Protein AF-A0A371H4K7-F1 (afdb_monomer)

Sequence (103 aa):
MGPFLISNGYSYILLVVDYAIATKTNDDKVVIDFLKSNIFYWFGVPKALISDQVMSSLLSKYGVVYRVTTAYHPQTNDQAEVFNREIKISLQKMANPNGKDWS

Mean predicted aligned error: 9.86 Å

Radius of gyration: 14.41 Å; Cα contacts (8 Å, |Δi|>4): 115; chains: 1; bounding box: 40×30×30 Å

Foldseek 3Di:
DAQFDAAPQFGDWDDDPVDIDTDNDPDLVRVVVCCVVPPCVPPNQDQEDEECDPNPVPNVVRNYHYDHDPPPDCVVCVVVVVVVVVVVVVLVVPADPVSHHSD

Secondary structure (DSSP, 8-state):
--PPPPBTTB-EEEEETTEEEEES---HHHHHHHIIIIIIHHH---SEEEESS--HHHHGGGT-EEEEPPTT-HHHHHHHHHHHHHHHHHHHHHS-TTS----

Nearest PDB structures (foldseek):
  6rny-assembly1_O  TM=8.036E-01  e=4.237E-05  Human spumaretrovirus
  1dr0-assembly1_B  TM=3.074E-01  e=5.869E+00  Thermus thermophilus HB8
  1gc9-assembly1_A-2  TM=3.389E-01  e=8.828E+00  Thermus thermophilus HB8

pLDDT: mean 73.56, std 9.12, range [45.75, 86.12]

Organism: Mucuna pruriens (NCBI:txid157652)

Solvent-accessible surface area (backbone atoms only — not comparable to full-atom values): 6202 Å² total; per-residue (Å²): 91,72,84,50,63,65,11,98,70,25,27,29,36,50,76,48,102,91,48,77,48,73,28,65,62,89,46,68,68,56,55,49,53,46,43,42,70,64,38,34,68,75,74,41,77,58,68,60,48,79,40,73,60,95,53,57,86,73,41,49,82,71,67,25,48,67,42,71,44,65,82,93,52,57,94,86,43,50,70,58,52,53,50,53,51,52,49,53,53,50,46,63,69,68,18,52,100,83,50,41,65,70,105

Structure (mmCIF, N/CA/C/O backbone):
data_AF-A0A371H4K7-F1
#
_entry.id   AF-A0A371H4K7-F1
#
loop_
_atom_site.group_PDB
_atom_site.id
_atom_site.type_symbol
_atom_site.label_atom_id
_atom_site.label_alt_id
_atom_site.label_comp_id
_atom_site.label_asym_id
_atom_site.label_entity_id
_atom_site.label_seq_id
_atom_site.pdbx_PDB_ins_code
_atom_site.Cartn_x
_atom_site.Cartn_y
_atom_site.Cartn_z
_atom_site.occupancy
_atom_site.B_iso_or_equiv
_atom_site.auth_seq_id
_atom_site.auth_comp_id
_atom_site.auth_asym_id
_atom_site.auth_atom_id
_atom_site.pdbx_PDB_model_num
ATOM 1 N N . MET A 1 1 ? 2.842 4.774 -3.364 1.00 74.12 1 MET A N 1
ATOM 2 C CA . MET A 1 1 ? 4.115 5.418 -3.768 1.00 74.12 1 MET A CA 1
ATOM 3 C C . MET A 1 1 ? 4.272 5.409 -5.285 1.00 74.12 1 MET A C 1
ATOM 5 O O . MET A 1 1 ? 4.028 4.374 -5.891 1.00 74.12 1 MET A O 1
ATOM 9 N N . GLY A 1 2 ? 4.688 6.521 -5.900 1.00 75.88 2 GLY A N 1
ATOM 10 C CA . GLY A 1 2 ? 4.955 6.611 -7.346 1.00 75.88 2 GLY A CA 1
ATOM 11 C C . GLY A 1 2 ? 4.719 8.021 -7.916 1.00 75.88 2 GLY A C 1
ATOM 12 O O . GLY A 1 2 ? 4.419 8.926 -7.135 1.00 75.88 2 GLY A O 1
ATOM 13 N N . PRO A 1 3 ? 4.834 8.214 -9.247 1.00 72.69 3 PRO A N 1
ATOM 14 C CA . PRO A 1 3 ? 5.143 7.191 -10.253 1.00 72.69 3 PRO A CA 1
ATOM 15 C C . PRO A 1 3 ? 6.648 6.867 -10.350 1.00 72.69 3 PRO A C 1
ATOM 17 O O . PRO A 1 3 ? 7.497 7.756 -10.303 1.00 72.69 3 PRO A O 1
ATOM 20 N N . PHE A 1 4 ? 6.972 5.581 -10.492 1.00 80.75 4 PHE A N 1
ATOM 21 C CA . PHE A 1 4 ? 8.298 5.057 -10.841 1.00 80.75 4 PHE A CA 1
ATOM 22 C C . PHE A 1 4 ? 8.398 4.810 -12.358 1.00 80.75 4 PHE A C 1
ATOM 24 O O . PHE A 1 4 ? 7.389 4.819 -13.067 1.00 80.75 4 PHE A O 1
ATOM 31 N N . LEU A 1 5 ? 9.615 4.576 -12.869 1.00 82.69 5 LEU A N 1
ATOM 32 C CA . LEU A 1 5 ? 9.813 4.123 -14.253 1.00 82.69 5 LEU A CA 1
ATOM 33 C C . LEU A 1 5 ? 9.038 2.822 -14.489 1.00 82.69 5 LEU A C 1
ATOM 35 O O . LEU A 1 5 ? 9.085 1.935 -13.646 1.00 82.69 5 LEU A O 1
ATOM 39 N N . ILE A 1 6 ? 8.345 2.696 -15.623 1.00 80.81 6 ILE A N 1
ATOM 40 C CA . ILE A 1 6 ? 7.526 1.509 -15.900 1.00 80.81 6 ILE A CA 1
ATOM 41 C C . ILE A 1 6 ? 8.409 0.252 -15.944 1.00 80.81 6 ILE A C 1
ATOM 43 O O . ILE A 1 6 ? 9.339 0.173 -16.749 1.00 80.81 6 ILE A O 1
ATOM 47 N N . SER A 1 7 ? 8.064 -0.733 -15.114 1.00 81.62 7 SER A N 1
ATOM 48 C CA . SER A 1 7 ? 8.690 -2.056 -15.020 1.00 81.62 7 SER A CA 1
ATOM 49 C C . SER A 1 7 ? 7.598 -3.121 -15.150 1.00 81.62 7 SER A C 1
ATOM 51 O O . SER A 1 7 ? 6.620 -3.081 -14.412 1.00 81.62 7 SER A O 1
ATOM 53 N N . ASN A 1 8 ? 7.661 -3.980 -16.176 1.00 83.12 8 ASN A N 1
ATOM 54 C CA . ASN A 1 8 ? 6.611 -4.963 -16.525 1.00 83.12 8 ASN A CA 1
ATOM 55 C C . ASN A 1 8 ? 5.160 -4.419 -16.567 1.00 83.12 8 ASN A C 1
ATOM 57 O O . ASN A 1 8 ? 4.190 -5.141 -16.328 1.00 83.12 8 ASN A O 1
ATOM 61 N N . GLY A 1 9 ? 4.988 -3.133 -16.886 1.00 83.19 9 GLY A N 1
ATOM 62 C CA . GLY A 1 9 ? 3.681 -2.465 -16.902 1.00 83.19 9 GLY A CA 1
ATOM 63 C C . GLY A 1 9 ? 3.205 -1.935 -15.542 1.00 83.19 9 GLY A C 1
ATOM 64 O O . GLY A 1 9 ? 2.082 -1.443 -15.460 1.00 83.19 9 GLY A O 1
ATOM 65 N N . TYR A 1 10 ? 4.037 -2.011 -14.502 1.00 83.44 10 TYR A N 1
ATOM 66 C CA . TYR A 1 10 ? 3.815 -1.451 -13.170 1.00 83.44 10 TYR A CA 1
ATOM 67 C C . TYR A 1 10 ? 4.592 -0.142 -12.992 1.00 83.44 10 TYR A C 1
ATOM 69 O O . TYR A 1 10 ? 5.717 -0.005 -13.473 1.00 83.44 10 TYR A O 1
ATOM 77 N N . SER A 1 11 ? 3.992 0.831 -12.308 1.00 84.31 11 SER A N 1
ATOM 78 C CA . SER A 1 11 ? 4.595 2.154 -12.055 1.00 84.31 11 SER A CA 1
ATOM 79 C C . SER A 1 11 ? 4.330 2.684 -10.647 1.00 84.31 11 SER A C 1
ATOM 81 O O . SER A 1 11 ? 4.884 3.713 -10.256 1.00 84.31 11 SER A O 1
ATOM 83 N N . TYR A 1 12 ? 3.525 1.978 -9.856 1.00 82.19 12 TYR A N 1
ATOM 84 C CA . TYR A 1 12 ? 3.210 2.338 -8.484 1.00 82.19 12 TYR A CA 1
ATOM 85 C C . TYR A 1 12 ? 3.548 1.181 -7.554 1.00 82.19 12 TYR A C 1
ATOM 87 O O . TYR A 1 12 ? 3.498 0.019 -7.944 1.00 82.19 12 TYR A O 1
ATOM 95 N N . ILE A 1 13 ? 3.884 1.510 -6.313 1.00 77.44 13 ILE A N 1
ATOM 96 C CA . ILE A 1 13 ? 4.024 0.547 -5.221 1.00 77.44 13 ILE A CA 1
ATOM 97 C C . ILE A 1 13 ? 3.014 0.932 -4.158 1.00 77.44 13 ILE A C 1
ATOM 99 O O . ILE A 1 13 ? 3.019 2.067 -3.668 1.00 77.44 13 ILE A O 1
ATOM 103 N N . LEU A 1 14 ? 2.147 -0.004 -3.805 1.00 73.12 14 LEU A N 1
ATOM 104 C CA . LEU A 1 14 ? 1.275 0.114 -2.656 1.00 73.12 14 LEU A CA 1
ATOM 105 C C . LEU A 1 14 ? 1.999 -0.477 -1.450 1.00 73.12 14 LEU A C 1
ATOM 107 O O . LEU A 1 14 ? 2.456 -1.619 -1.489 1.00 73.12 14 LEU A O 1
ATOM 111 N N . LEU A 1 15 ? 2.119 0.326 -0.398 1.00 66.50 15 LEU A N 1
ATOM 112 C CA . LEU A 1 15 ? 2.736 -0.084 0.848 1.00 66.50 15 LEU A CA 1
ATOM 113 C C . LEU A 1 15 ? 1.656 -0.255 1.912 1.00 66.50 15 LEU A C 1
ATOM 115 O O . LEU A 1 15 ? 0.884 0.664 2.173 1.00 66.50 15 LEU A O 1
ATOM 119 N N . VAL A 1 16 ? 1.651 -1.418 2.544 1.00 65.88 16 VAL A N 1
ATOM 120 C CA . VAL A 1 16 ? 0.969 -1.687 3.808 1.00 65.88 16 VAL A CA 1
ATOM 121 C C . VAL A 1 16 ? 2.050 -2.081 4.813 1.00 65.88 16 VAL A C 1
ATOM 123 O O . VAL A 1 16 ? 3.084 -2.584 4.401 1.00 65.88 16 VAL A O 1
ATOM 126 N N . VAL A 1 17 ? 1.859 -1.790 6.101 1.00 58.84 17 VAL A N 1
ATOM 127 C CA . VAL A 1 17 ? 2.917 -1.731 7.138 1.00 58.84 17 VAL A CA 1
ATOM 128 C C . VAL A 1 17 ? 3.854 -2.960 7.213 1.00 58.84 17 VAL A C 1
ATOM 13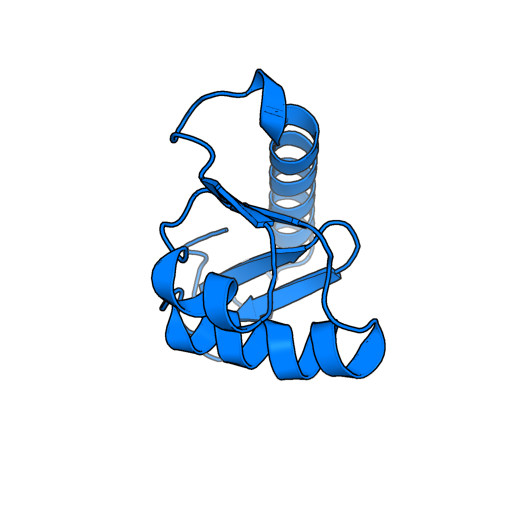0 O O . VAL A 1 17 ? 4.975 -2.796 7.671 1.00 58.84 17 VAL A O 1
ATOM 133 N N . ASP A 1 18 ? 3.489 -4.118 6.645 1.00 53.88 18 ASP A N 1
ATOM 134 C CA . ASP A 1 18 ? 4.364 -5.300 6.511 1.00 53.88 18 ASP A CA 1
ATOM 135 C C . ASP A 1 18 ? 4.474 -5.880 5.077 1.00 53.88 18 ASP A C 1
ATOM 137 O O . ASP A 1 18 ? 5.090 -6.924 4.869 1.00 53.88 18 ASP A O 1
ATOM 141 N N . TYR A 1 19 ? 3.883 -5.234 4.065 1.00 56.34 19 TYR A N 1
ATOM 142 C CA . TYR A 1 19 ? 3.811 -5.740 2.688 1.00 56.34 19 TYR A CA 1
ATOM 143 C C . TYR A 1 19 ? 3.902 -4.610 1.655 1.00 56.34 19 TYR A C 1
ATOM 145 O O . TYR A 1 19 ? 3.119 -3.661 1.678 1.00 56.34 19 TYR A O 1
ATOM 153 N N . ALA A 1 20 ? 4.816 -4.738 0.692 1.00 57.78 20 ALA A N 1
ATOM 154 C CA . ALA A 1 20 ? 4.919 -3.848 -0.464 1.00 57.78 20 ALA A CA 1
ATOM 155 C C . ALA A 1 20 ? 4.593 -4.626 -1.744 1.00 57.78 20 ALA A C 1
ATOM 157 O O . ALA A 1 20 ? 5.193 -5.669 -1.992 1.00 57.78 20 ALA A O 1
ATOM 158 N N . ILE A 1 21 ? 3.649 -4.135 -2.555 1.00 68.38 21 ILE A N 1
ATOM 159 C CA . ILE A 1 21 ? 3.278 -4.768 -3.832 1.00 68.38 21 ILE A CA 1
ATOM 160 C C . ILE A 1 21 ? 3.173 -3.717 -4.943 1.00 68.38 21 ILE A C 1
ATOM 162 O O . ILE A 1 21 ? 2.650 -2.621 -4.737 1.00 68.38 21 ILE A O 1
ATOM 166 N N . ALA A 1 22 ? 3.677 -4.052 -6.133 1.00 67.94 22 ALA A N 1
ATOM 167 C CA . ALA A 1 22 ? 3.610 -3.199 -7.314 1.00 67.94 22 ALA A CA 1
ATOM 168 C C . ALA A 1 22 ? 2.212 -3.227 -7.967 1.00 67.94 22 ALA A C 1
ATOM 170 O O . ALA A 1 22 ? 1.619 -4.289 -8.159 1.00 67.94 22 ALA A O 1
ATOM 171 N N . THR A 1 23 ? 1.682 -2.062 -8.351 1.00 72.81 23 THR A N 1
ATOM 172 C CA . THR A 1 23 ? 0.395 -1.914 -9.052 1.00 72.81 23 THR A CA 1
ATOM 173 C C . THR A 1 23 ? 0.548 -1.115 -10.350 1.00 72.81 23 THR A C 1
ATOM 175 O O . THR A 1 23 ? 1.441 -0.276 -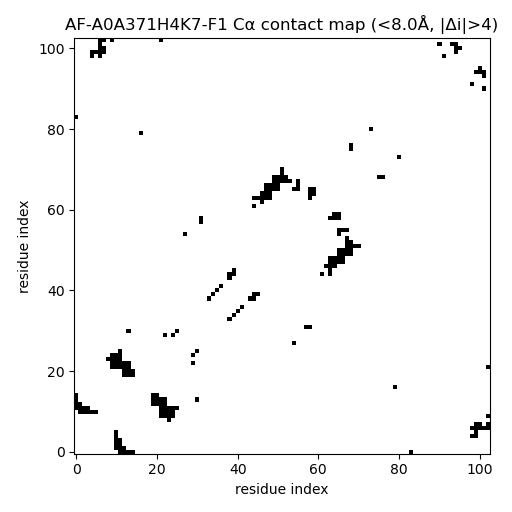10.510 1.00 72.81 23 THR A O 1
ATOM 178 N N . LYS A 1 24 ? -0.299 -1.438 -11.337 1.00 73.44 24 LYS A N 1
ATOM 179 C CA . LYS A 1 24 ? -0.281 -0.789 -12.660 1.00 73.44 24 LYS A CA 1
ATOM 180 C C . LYS A 1 24 ? -0.877 0.614 -12.616 1.00 73.44 24 LYS A C 1
ATOM 182 O O . LYS A 1 24 ? -0.409 1.502 -13.318 1.00 73.44 24 LYS A O 1
ATOM 187 N N . THR A 1 25 ? -1.894 0.807 -11.779 1.00 74.69 25 THR A N 1
ATOM 188 C CA . THR A 1 25 ? -2.550 2.098 -11.551 1.00 74.69 25 THR A CA 1
ATOM 189 C C . THR A 1 25 ? -2.757 2.332 -10.054 1.00 74.69 25 THR A C 1
ATOM 191 O O . THR A 1 25 ? -2.627 1.406 -9.243 1.00 74.69 25 THR A O 1
ATOM 194 N N . ASN A 1 26 ? -3.044 3.581 -9.687 1.00 74.50 26 ASN A N 1
ATOM 195 C CA . ASN A 1 26 ? -3.368 4.003 -8.323 1.00 74.50 26 ASN A CA 1
ATOM 196 C C . ASN A 1 26 ? -4.871 4.299 -8.145 1.00 74.50 26 ASN A C 1
ATOM 198 O O . ASN A 1 26 ? -5.234 5.071 -7.262 1.00 74.50 26 ASN A O 1
ATOM 202 N N . ASP A 1 27 ? -5.727 3.716 -8.990 1.00 80.81 27 ASP A N 1
ATOM 203 C CA . ASP A 1 27 ? -7.176 3.915 -8.924 1.00 80.81 27 ASP A CA 1
ATOM 204 C C . ASP A 1 27 ? -7.771 3.231 -7.685 1.00 80.81 27 ASP A C 1
ATOM 206 O O . ASP A 1 27 ? -7.446 2.075 -7.396 1.00 80.81 27 ASP A O 1
ATOM 210 N N . ASP A 1 28 ? -8.738 3.876 -7.024 1.00 78.00 28 ASP A N 1
ATOM 211 C CA . ASP A 1 28 ? -9.393 3.357 -5.809 1.00 78.00 28 ASP A CA 1
ATOM 212 C C . ASP A 1 28 ? -9.904 1.915 -5.968 1.00 78.00 28 ASP A C 1
ATOM 214 O O . ASP A 1 28 ? -9.815 1.095 -5.054 1.00 78.00 28 ASP A O 1
ATOM 218 N N . LYS A 1 29 ? -10.431 1.568 -7.150 1.00 82.06 29 LYS A N 1
ATOM 219 C CA . LYS A 1 29 ? -10.920 0.209 -7.437 1.00 82.06 29 LYS A CA 1
ATOM 220 C C . LYS A 1 29 ? -9.797 -0.825 -7.392 1.00 82.06 29 LYS A C 1
ATOM 222 O O . LYS A 1 29 ? -10.000 -1.896 -6.826 1.00 82.06 29 LYS A O 1
ATOM 227 N N . VAL A 1 30 ? -8.641 -0.504 -7.973 1.00 81.94 30 VAL A N 1
ATOM 228 C CA . VAL A 1 30 ? -7.474 -1.395 -8.021 1.00 81.94 30 VAL A CA 1
ATOM 229 C C . VAL A 1 30 ? -6.890 -1.564 -6.625 1.00 81.94 30 VAL A C 1
ATOM 231 O O . VAL A 1 30 ? -6.607 -2.688 -6.217 1.00 81.94 30 VAL A O 1
ATOM 234 N N . VAL A 1 31 ? -6.796 -0.476 -5.855 1.00 79.62 31 VAL A N 1
ATOM 235 C CA . VAL A 1 31 ? -6.323 -0.526 -4.465 1.00 79.62 31 VAL A CA 1
ATOM 236 C C . VAL A 1 31 ? -7.245 -1.388 -3.597 1.00 79.62 31 VAL A C 1
ATOM 238 O O . VAL A 1 31 ? -6.772 -2.194 -2.800 1.00 79.62 31 VAL A O 1
ATOM 241 N N . ILE A 1 32 ? -8.563 -1.301 -3.774 1.00 81.31 32 ILE A N 1
ATOM 242 C CA . ILE A 1 32 ? -9.508 -2.099 -2.981 1.00 81.31 32 ILE A CA 1
ATOM 243 C C . ILE A 1 32 ? -9.516 -3.569 -3.376 1.00 81.31 32 ILE A C 1
ATOM 245 O O . ILE A 1 32 ? -9.600 -4.429 -2.499 1.00 81.31 32 ILE A O 1
ATOM 249 N N . ASP A 1 33 ? -9.453 -3.875 -4.669 1.00 85.25 33 ASP A N 1
ATOM 250 C CA . ASP A 1 33 ? -9.392 -5.264 -5.124 1.00 85.25 33 ASP A CA 1
ATOM 251 C C . ASP A 1 33 ? -8.104 -5.948 -4.648 1.00 85.25 33 ASP A C 1
ATOM 253 O O . ASP A 1 33 ? -8.116 -7.092 -4.185 1.00 85.25 33 ASP A O 1
ATOM 257 N N . PHE A 1 34 ? -7.011 -5.183 -4.627 1.00 82.69 34 PHE A N 1
ATOM 258 C CA . PHE A 1 34 ? -5.766 -5.588 -4.000 1.00 82.69 34 PHE A CA 1
ATOM 259 C C . PHE A 1 34 ? -5.934 -5.865 -2.501 1.00 82.69 34 PHE A C 1
ATOM 261 O O . PHE A 1 34 ? -5.562 -6.949 -2.044 1.00 82.69 34 PHE A O 1
ATOM 268 N N . LEU A 1 35 ? -6.500 -4.916 -1.742 1.00 82.62 35 LEU A N 1
ATOM 269 C CA . LEU A 1 35 ? -6.694 -5.060 -0.296 1.00 82.62 35 LEU A CA 1
ATOM 270 C C . LEU A 1 35 ? -7.530 -6.299 0.018 1.00 82.62 35 LEU A C 1
ATOM 272 O O . LEU A 1 35 ? -7.205 -7.032 0.944 1.00 82.62 35 LEU A O 1
ATOM 276 N N . LYS A 1 36 ? -8.557 -6.591 -0.781 1.00 84.88 36 LYS A N 1
ATOM 277 C CA . LYS A 1 36 ? -9.344 -7.816 -0.628 1.00 84.88 36 LYS A CA 1
ATOM 278 C C . LYS A 1 36 ? -8.525 -9.079 -0.848 1.00 84.88 36 LYS A C 1
ATOM 280 O O . LYS A 1 36 ? -8.528 -9.955 0.010 1.00 84.88 36 LYS A O 1
ATOM 285 N N . SER A 1 37 ? -7.867 -9.169 -2.000 1.00 85.25 37 SER A N 1
ATOM 286 C CA . SER A 1 37 ? -7.243 -10.408 -2.472 1.00 85.25 37 SER A CA 1
ATOM 287 C C . SER A 1 37 ? -5.971 -10.752 -1.703 1.00 85.25 37 SER A C 1
ATOM 289 O O . SER A 1 37 ? -5.648 -11.924 -1.536 1.00 85.25 37 SER A O 1
ATOM 291 N N . ASN A 1 38 ? -5.263 -9.735 -1.210 1.00 80.38 38 ASN A N 1
ATOM 292 C CA . ASN A 1 38 ? -3.958 -9.912 -0.577 1.00 80.38 38 ASN A CA 1
ATOM 293 C C . ASN A 1 38 ? -4.003 -9.698 0.934 1.00 80.38 38 ASN A C 1
ATOM 295 O O . ASN A 1 38 ? -3.256 -10.354 1.649 1.00 80.38 38 ASN A O 1
ATOM 299 N N . ILE A 1 39 ? -4.878 -8.816 1.433 1.00 82.62 39 ILE A N 1
ATOM 300 C CA . ILE A 1 39 ? -4.915 -8.48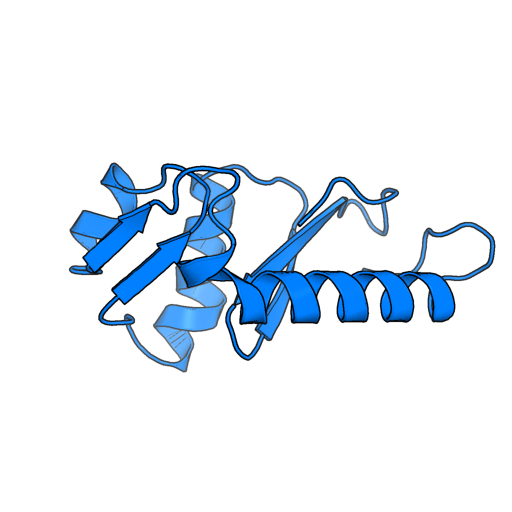4 2.862 1.00 82.62 39 ILE A CA 1
ATOM 301 C C . ILE A 1 39 ? -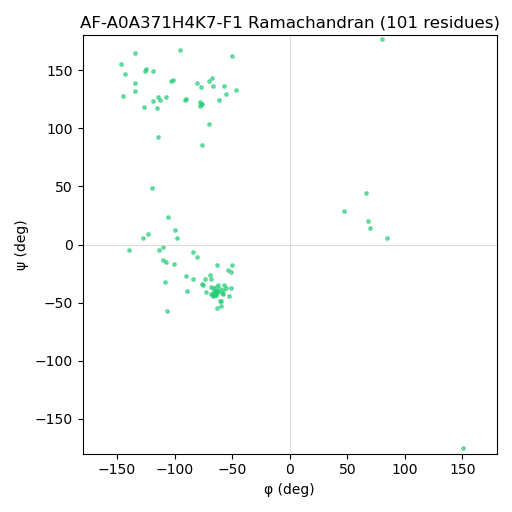6.124 -9.104 3.544 1.00 82.62 39 ILE A C 1
ATOM 303 O O . ILE A 1 39 ? -5.956 -9.895 4.464 1.00 82.62 39 ILE A O 1
ATOM 307 N N . PHE A 1 40 ? -7.340 -8.809 3.084 1.00 86.12 40 PHE A N 1
ATOM 308 C CA . PHE A 1 40 ? -8.551 -9.267 3.768 1.00 86.12 40 PHE A CA 1
ATOM 309 C C . P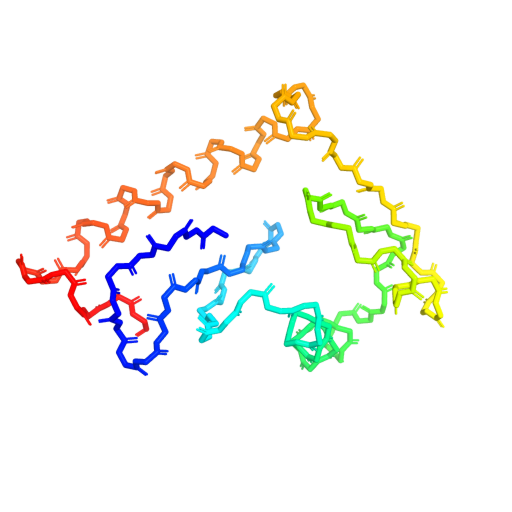HE A 1 40 ? -8.699 -10.782 3.698 1.00 86.12 40 PHE A C 1
ATOM 311 O O . PHE A 1 40 ? -9.135 -11.394 4.666 1.00 86.12 40 PHE A O 1
ATOM 318 N N . TYR A 1 41 ? -8.320 -11.383 2.569 1.00 83.69 41 TYR A N 1
ATOM 319 C CA . TYR A 1 41 ? -8.346 -12.830 2.394 1.00 83.69 41 TYR A CA 1
ATOM 320 C C . TYR A 1 41 ? -7.379 -13.556 3.344 1.00 83.69 41 TYR A C 1
ATOM 322 O O . TYR A 1 41 ? -7.749 -14.573 3.920 1.00 83.69 41 TYR A O 1
ATOM 330 N N . TRP A 1 42 ? -6.167 -13.028 3.538 1.00 81.25 42 TRP A N 1
ATOM 331 C CA . TRP A 1 42 ? -5.120 -13.692 4.325 1.00 81.25 42 TRP A CA 1
ATOM 332 C C . TRP A 1 42 ? -5.149 -13.341 5.816 1.00 81.25 42 TRP A C 1
ATOM 334 O O . TRP A 1 42 ? -4.946 -14.214 6.655 1.00 81.25 42 TRP A O 1
ATOM 344 N N . PHE A 1 43 ? -5.410 -12.077 6.153 1.00 80.19 43 PHE A N 1
ATOM 345 C CA . PHE A 1 43 ? -5.307 -11.541 7.517 1.00 80.19 43 PHE A CA 1
ATOM 346 C C . PHE A 1 43 ? -6.659 -11.132 8.113 1.00 80.19 43 PHE A C 1
ATOM 348 O O . PHE A 1 43 ? -6.730 -10.745 9.280 1.00 80.19 43 PHE A O 1
ATOM 355 N N . GLY A 1 44 ? -7.737 -11.211 7.331 1.00 84.38 44 GLY A N 1
ATOM 356 C CA . GLY A 1 44 ? -9.037 -10.673 7.711 1.00 84.38 44 GLY A CA 1
ATOM 357 C C . GLY A 1 44 ? -9.142 -9.161 7.497 1.00 84.38 44 GLY A C 1
ATOM 358 O O . GLY A 1 44 ? -8.207 -8.482 7.067 1.00 84.38 44 GLY A O 1
ATOM 359 N N . VAL A 1 45 ? -10.328 -8.615 7.764 1.00 82.75 45 VAL A N 1
ATOM 360 C CA . VAL A 1 45 ? -10.601 -7.190 7.549 1.00 82.75 45 VAL A CA 1
ATOM 361 C C . VAL A 1 45 ? -9.969 -6.364 8.681 1.00 82.75 45 VAL A C 1
ATOM 363 O O . VAL A 1 45 ? -10.320 -6.565 9.846 1.00 82.75 45 VAL A O 1
ATOM 366 N N . PRO A 1 46 ? -9.059 -5.420 8.378 1.00 79.00 46 PRO A N 1
ATOM 367 C CA . PRO A 1 46 ? -8.422 -4.591 9.387 1.00 79.00 46 PRO A CA 1
ATOM 368 C C . PRO A 1 46 ? -9.434 -3.637 10.027 1.00 79.00 46 PRO A C 1
ATOM 370 O O . PRO A 1 46 ? -10.302 -3.073 9.365 1.00 79.00 46 PRO A O 1
ATOM 373 N N . LYS A 1 47 ? -9.292 -3.396 11.332 1.00 76.81 47 LYS A N 1
ATOM 374 C CA . LYS A 1 47 ? -10.196 -2.507 12.083 1.00 76.81 47 LYS A CA 1
ATOM 375 C C . LYS A 1 47 ? -10.054 -1.034 11.682 1.00 76.81 47 LYS A C 1
ATOM 377 O O . LYS A 1 47 ? -11.017 -0.274 11.771 1.00 76.81 47 LYS A O 1
ATOM 382 N N . ALA A 1 48 ? -8.863 -0.628 11.254 1.00 73.75 48 ALA A N 1
ATOM 383 C CA . ALA A 1 48 ? -8.583 0.723 10.797 1.00 73.75 48 ALA A CA 1
ATOM 384 C C . ALA A 1 48 ? -7.594 0.706 9.631 1.00 73.75 48 ALA A C 1
ATOM 386 O O . ALA A 1 48 ? -6.701 -0.138 9.584 1.00 73.75 48 ALA A O 1
ATOM 387 N N . LEU A 1 49 ? -7.755 1.656 8.713 1.00 75.56 49 LEU A N 1
ATOM 388 C CA . LEU A 1 49 ? -6.836 1.883 7.605 1.00 75.56 49 LEU A CA 1
ATOM 389 C C . LEU A 1 49 ? -6.565 3.381 7.499 1.00 75.56 49 LEU A C 1
ATOM 391 O O . LEU A 1 49 ? -7.489 4.195 7.546 1.00 75.56 49 LEU A O 1
ATOM 395 N N . ILE A 1 50 ? -5.288 3.727 7.391 1.00 71.56 50 ILE A N 1
ATOM 396 C CA . ILE A 1 50 ? -4.817 5.101 7.257 1.00 71.56 50 ILE A CA 1
ATOM 397 C C . ILE A 1 50 ? -4.221 5.230 5.859 1.00 71.56 50 ILE A C 1
ATOM 399 O O . ILE A 1 50 ? -3.363 4.432 5.488 1.00 71.56 50 ILE A O 1
ATOM 403 N N . SER A 1 51 ? -4.702 6.183 5.065 1.00 72.31 51 SER A N 1
ATOM 404 C CA . SER A 1 51 ? -4.124 6.487 3.754 1.00 72.31 51 SER A CA 1
ATOM 405 C C . SER A 1 51 ? -4.251 7.978 3.445 1.00 72.31 51 SER A C 1
ATOM 407 O O . SER A 1 51 ? -5.086 8.694 3.993 1.00 72.31 51 SER A O 1
ATOM 409 N N . ASP A 1 52 ? -3.366 8.451 2.582 1.00 67.75 52 ASP A N 1
ATOM 410 C CA . ASP A 1 52 ? -3.307 9.797 2.026 1.00 67.75 52 ASP A CA 1
ATOM 411 C C . ASP A 1 52 ? -4.280 10.021 0.852 1.00 67.75 52 ASP A C 1
ATOM 413 O O . ASP A 1 52 ? -4.499 11.162 0.447 1.00 67.75 52 ASP A O 1
ATOM 417 N N . GLN A 1 53 ? -4.906 8.963 0.324 1.00 67.44 53 GLN A N 1
ATOM 418 C CA . GLN A 1 53 ? -5.874 9.030 -0.778 1.00 67.44 53 GLN A CA 1
ATOM 419 C C . GLN A 1 53 ? -7.316 8.890 -0.292 1.00 67.44 53 GLN A C 1
ATOM 421 O O . GLN A 1 53 ? -7.622 8.083 0.570 1.00 67.44 53 GLN A O 1
ATOM 426 N N . VAL A 1 54 ? -8.273 9.627 -0.848 1.00 66.38 54 VAL A N 1
ATOM 427 C CA . VAL A 1 54 ? -9.667 9.580 -0.371 1.00 66.38 54 VAL A CA 1
ATOM 428 C C . VAL A 1 54 ? -10.389 8.307 -0.856 1.00 66.38 54 VAL A C 1
ATOM 430 O O . VAL A 1 54 ? -11.117 8.341 -1.834 1.00 66.38 54 VAL A O 1
ATOM 433 N N . MET A 1 55 ? -10.255 7.191 -0.128 1.00 70.38 55 MET A N 1
ATOM 434 C CA . MET A 1 55 ? -10.951 5.912 -0.401 1.00 70.38 55 MET A CA 1
ATOM 435 C C . MET A 1 55 ? -12.192 5.674 0.490 1.00 70.38 55 MET A C 1
ATOM 437 O O . MET A 1 55 ? -12.719 4.559 0.581 1.00 70.38 55 MET A O 1
ATOM 441 N N . SER A 1 56 ? -12.657 6.711 1.198 1.00 63.69 56 SER A N 1
ATOM 442 C CA . SER A 1 56 ? -13.540 6.578 2.372 1.00 63.69 56 SER A CA 1
ATOM 443 C C . SER A 1 56 ? -14.888 5.908 2.091 1.00 63.69 56 SER A C 1
ATOM 445 O O . SER A 1 56 ? -15.357 5.105 2.901 1.00 63.69 56 SER A O 1
ATOM 447 N N . SER A 1 57 ? -15.498 6.185 0.937 1.00 65.88 57 SER A N 1
ATOM 448 C CA . SER A 1 57 ? -16.832 5.682 0.586 1.00 65.88 57 SER A CA 1
ATOM 449 C C . SER A 1 57 ? -16.858 4.173 0.339 1.00 65.88 57 SER A C 1
ATOM 451 O O . SER A 1 57 ? -17.887 3.530 0.534 1.00 65.88 57 SER A O 1
ATOM 453 N N . LEU A 1 58 ? -15.731 3.591 -0.070 1.00 69.00 58 LEU A N 1
ATOM 454 C CA . LEU A 1 58 ? -15.646 2.189 -0.464 1.00 69.00 58 LEU A CA 1
ATOM 455 C C . LEU A 1 58 ? -15.065 1.279 0.627 1.00 69.00 58 LEU A C 1
ATOM 457 O O . LEU A 1 58 ? -15.234 0.063 0.531 1.00 69.00 58 LEU A O 1
ATOM 461 N N . LEU A 1 59 ? -14.400 1.829 1.648 1.00 74.88 59 LEU A N 1
ATOM 462 C CA . LEU A 1 59 ? -13.895 1.068 2.800 1.00 74.88 59 LEU A CA 1
ATOM 463 C C . LEU A 1 59 ? -14.915 0.976 3.943 1.00 74.88 59 LEU A C 1
ATOM 465 O O . LEU A 1 59 ? -14.937 -0.023 4.663 1.00 74.88 59 LEU A O 1
ATOM 469 N N . SER A 1 60 ? -15.819 1.955 4.052 1.00 73.50 60 SER A N 1
ATOM 470 C CA . SER A 1 60 ? -16.890 1.969 5.058 1.00 73.50 60 SER A CA 1
ATOM 471 C C . SER A 1 60 ? -17.794 0.729 4.993 1.00 73.50 60 SER A C 1
ATOM 473 O O . SER A 1 60 ? -18.179 0.199 6.033 1.00 73.50 60 SER A O 1
ATOM 475 N N . LYS A 1 61 ? -18.058 0.188 3.792 1.00 82.06 61 LYS A N 1
ATOM 476 C CA . LYS A 1 61 ? -18.840 -1.054 3.605 1.00 82.06 61 LYS A CA 1
ATOM 477 C C . LYS A 1 61 ? -18.207 -2.306 4.215 1.00 82.06 61 LYS A C 1
ATOM 479 O O . LYS A 1 61 ? -18.902 -3.300 4.382 1.00 82.06 61 LYS A O 1
ATOM 484 N N . TYR A 1 62 ? -16.911 -2.278 4.523 1.00 78.50 62 TYR A N 1
ATOM 485 C CA . TYR A 1 62 ? -16.224 -3.385 5.191 1.00 78.50 62 TYR A CA 1
ATOM 486 C C . TYR A 1 62 ? -16.091 -3.156 6.702 1.00 78.50 62 TYR A C 1
ATOM 488 O O . TYR A 1 62 ? -15.435 -3.939 7.375 1.00 78.50 62 TYR A O 1
ATOM 496 N N . GLY A 1 63 ? -16.679 -2.087 7.254 1.00 80.25 63 GLY A N 1
ATOM 497 C CA . GLY A 1 63 ? -16.532 -1.744 8.672 1.00 80.25 63 GLY A CA 1
ATOM 498 C C . GLY A 1 63 ? -15.127 -1.258 9.048 1.00 80.25 63 GLY A C 1
ATOM 499 O O . GLY A 1 63 ? -14.797 -1.194 10.231 1.00 80.25 63 GLY A O 1
ATOM 500 N N . VAL A 1 64 ? -14.300 -0.912 8.057 1.00 80.25 64 VAL A N 1
ATOM 501 C CA . VAL A 1 64 ? -12.948 -0.386 8.271 1.00 80.25 64 VAL A CA 1
ATOM 502 C C . VAL A 1 64 ? -13.058 1.081 8.671 1.00 80.25 64 VAL A C 1
ATOM 504 O O . VAL A 1 64 ? -13.590 1.899 7.916 1.00 80.25 64 VAL A O 1
ATOM 507 N N . VAL A 1 65 ? -12.520 1.440 9.839 1.00 78.31 65 VAL A N 1
ATOM 508 C CA . VAL A 1 65 ? -12.390 2.846 10.236 1.00 78.31 65 VAL A CA 1
ATOM 509 C C . VAL A 1 65 ? -11.322 3.488 9.361 1.00 78.31 65 VAL A C 1
ATOM 511 O O . VAL A 1 65 ? -10.125 3.271 9.551 1.00 78.31 65 VAL A O 1
ATOM 514 N N . TYR A 1 66 ? -11.763 4.268 8.381 1.00 75.19 66 TYR A N 1
ATOM 515 C CA . TYR A 1 66 ? -10.870 4.925 7.444 1.00 75.19 66 TYR A CA 1
ATOM 516 C C . TYR A 1 66 ? -10.477 6.319 7.935 1.00 75.19 66 TYR A C 1
ATOM 518 O O . TYR A 1 66 ? -11.342 7.155 8.202 1.00 75.19 66 TYR A O 1
ATOM 526 N N . ARG A 1 67 ? -9.172 6.577 8.045 1.00 72.38 67 ARG A N 1
ATOM 527 C CA . ARG A 1 67 ? -8.632 7.901 8.369 1.00 72.38 67 ARG A CA 1
ATOM 528 C C . ARG A 1 67 ? -7.830 8.414 7.184 1.00 72.38 67 ARG A C 1
ATOM 530 O O . ARG A 1 67 ? -6.816 7.824 6.823 1.00 72.38 67 ARG A O 1
ATOM 537 N N . VAL A 1 68 ? -8.286 9.525 6.611 1.00 68.69 68 VAL A N 1
ATOM 538 C CA . VAL A 1 68 ? -7.503 10.260 5.617 1.00 68.69 68 VAL A CA 1
ATOM 539 C C . VAL A 1 68 ? -6.418 11.027 6.356 1.00 68.69 68 VAL A C 1
ATOM 541 O O . VAL A 1 68 ? -6.730 11.871 7.197 1.00 68.69 68 VAL A O 1
ATOM 544 N N . THR A 1 69 ? -5.155 10.767 6.043 1.00 65.44 69 THR A N 1
ATOM 545 C CA . THR A 1 69 ? -4.085 11.704 6.390 1.00 65.44 69 THR A CA 1
ATOM 546 C C . THR A 1 69 ? -4.128 12.843 5.389 1.00 65.44 69 THR A C 1
ATOM 548 O O . THR A 1 69 ? -3.970 12.626 4.189 1.00 65.44 69 THR A O 1
ATOM 551 N N . THR A 1 70 ? -4.354 14.066 5.863 1.00 55.72 70 THR A N 1
ATOM 552 C CA . THR A 1 70 ? -4.142 15.265 5.047 1.00 55.72 70 THR A CA 1
ATOM 553 C C . THR A 1 70 ? -2.710 15.254 4.522 1.00 55.72 70 THR A C 1
ATOM 555 O O . THR A 1 70 ? -1.776 15.048 5.300 1.00 55.72 70 THR A O 1
ATOM 558 N N . ALA A 1 71 ? -2.546 15.449 3.211 1.00 48.47 71 ALA A N 1
ATOM 559 C CA . ALA A 1 71 ? -1.241 15.537 2.571 1.00 48.47 71 ALA A CA 1
ATOM 560 C C . ALA A 1 71 ? -0.314 16.478 3.365 1.00 48.47 71 ALA A C 1
ATOM 562 O O . ALA A 1 71 ? -0.724 17.575 3.742 1.00 48.47 71 ALA A O 1
ATOM 563 N N . TYR A 1 72 ? 0.924 16.035 3.609 1.00 45.75 72 TYR A N 1
ATOM 564 C CA . TYR A 1 72 ? 1.970 16.784 4.319 1.00 45.75 72 TYR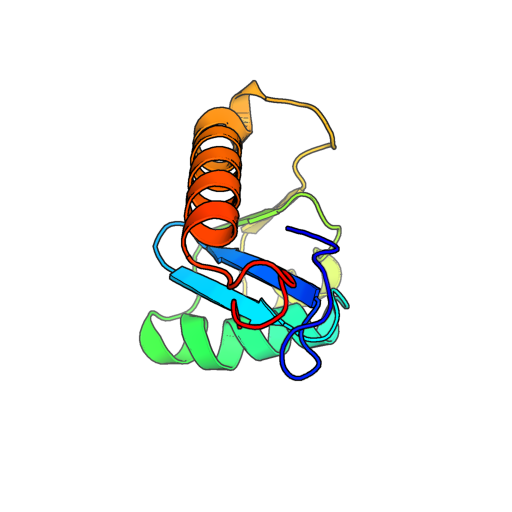 A CA 1
ATOM 565 C C . TYR A 1 72 ? 1.710 17.077 5.813 1.00 45.75 72 TYR A C 1
ATOM 567 O O . TYR A 1 72 ? 2.004 18.171 6.293 1.00 45.75 72 TYR A O 1
ATOM 575 N N . HIS A 1 73 ? 1.226 16.096 6.585 1.00 50.50 73 HIS A N 1
ATOM 576 C CA . HIS A 1 73 ? 1.382 16.106 8.050 1.00 50.50 73 HIS A CA 1
ATOM 577 C C . HIS A 1 73 ? 2.277 14.936 8.506 1.00 50.50 73 HIS A C 1
ATOM 579 O O . HIS A 1 73 ? 1.770 13.831 8.717 1.00 50.50 73 HIS A O 1
ATOM 585 N N . PRO A 1 74 ? 3.602 15.157 8.646 1.00 53.34 74 PRO A N 1
ATOM 586 C CA . PRO A 1 74 ? 4.571 14.114 8.999 1.00 53.34 74 PRO A CA 1
ATOM 587 C C . PRO A 1 74 ? 4.206 13.380 10.299 1.00 53.34 74 PRO A C 1
ATOM 589 O O . PRO A 1 74 ? 4.221 12.158 10.347 1.00 53.34 74 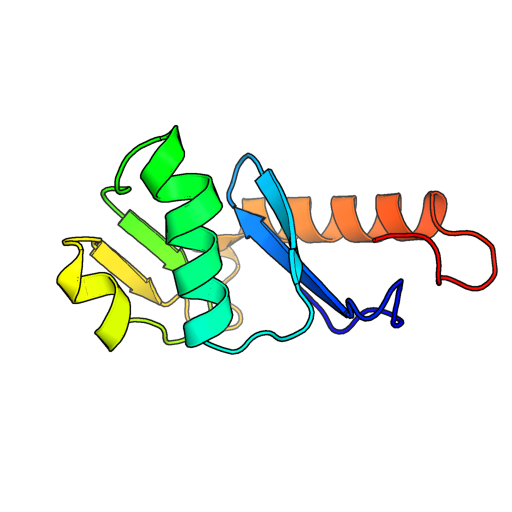PRO A O 1
ATOM 592 N N . GLN A 1 75 ? 3.673 14.093 11.297 1.00 55.53 75 GLN A N 1
ATOM 593 C CA . GLN A 1 75 ? 3.439 13.585 12.660 1.00 55.53 75 GLN A CA 1
ATOM 594 C C . GLN A 1 75 ? 2.629 12.282 12.799 1.00 55.53 75 GLN A C 1
ATOM 596 O O . GLN A 1 75 ? 2.702 11.636 13.840 1.00 55.53 75 GLN A O 1
ATOM 601 N N . THR A 1 76 ? 1.807 11.899 11.814 1.00 54.31 76 THR A N 1
ATOM 602 C CA . THR A 1 76 ? 1.045 10.629 11.848 1.00 54.31 76 THR A CA 1
ATOM 603 C C . THR A 1 76 ? 1.582 9.575 10.880 1.00 54.31 76 THR A C 1
ATOM 605 O O . THR A 1 76 ? 1.216 8.408 10.994 1.00 54.31 76 THR A O 1
ATOM 608 N N . ASN A 1 77 ? 2.431 9.977 9.932 1.00 61.06 77 ASN A N 1
ATOM 609 C CA . ASN A 1 77 ? 2.928 9.145 8.838 1.00 61.06 77 ASN A CA 1
ATOM 610 C C . ASN A 1 77 ? 4.467 9.067 8.794 1.00 61.06 77 ASN A C 1
ATOM 612 O O . ASN A 1 77 ? 5.012 8.521 7.840 1.00 61.06 77 ASN A O 1
ATOM 616 N N . ASP A 1 78 ? 5.162 9.580 9.817 1.00 67.00 78 ASP A N 1
ATOM 617 C CA . ASP A 1 78 ? 6.628 9.673 9.893 1.00 67.00 78 ASP A CA 1
ATOM 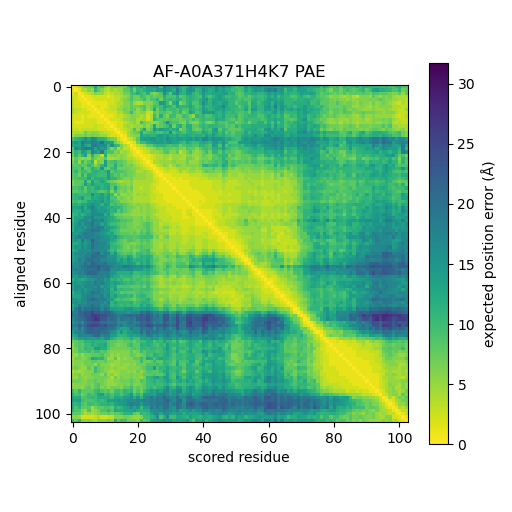618 C C . ASP A 1 78 ? 7.304 8.318 9.636 1.00 67.00 78 ASP A C 1
ATOM 620 O O . ASP A 1 78 ? 8.254 8.220 8.860 1.00 67.00 78 ASP A O 1
ATOM 624 N N . GLN A 1 79 ? 6.781 7.240 10.229 1.00 67.44 79 GLN A N 1
ATOM 625 C CA . GLN A 1 79 ? 7.314 5.893 10.008 1.00 67.44 79 GLN A CA 1
ATOM 626 C C . GLN A 1 79 ? 7.124 5.422 8.564 1.00 67.44 79 GLN A C 1
ATOM 628 O O . GLN A 1 79 ? 8.046 4.850 7.983 1.00 67.44 79 GLN A O 1
ATOM 633 N N . ALA A 1 80 ? 5.960 5.683 7.965 1.00 67.00 80 ALA A N 1
ATOM 634 C CA . ALA A 1 80 ? 5.715 5.316 6.577 1.00 67.00 80 ALA A CA 1
ATOM 635 C C . ALA A 1 80 ? 6.582 6.151 5.630 1.00 67.00 80 ALA A C 1
ATOM 637 O O . ALA A 1 80 ? 7.078 5.624 4.646 1.00 67.00 80 ALA A O 1
ATOM 638 N N . GLU A 1 81 ? 6.823 7.430 5.921 1.00 73.38 81 GLU A N 1
ATOM 639 C CA . GLU A 1 81 ? 7.677 8.291 5.101 1.00 73.38 81 GLU A CA 1
ATOM 640 C C . GLU A 1 81 ? 9.145 7.845 5.129 1.00 73.38 81 GLU A C 1
ATOM 642 O O . GLU A 1 81 ? 9.782 7.738 4.075 1.00 73.38 81 GLU A O 1
ATOM 647 N N . VAL A 1 82 ? 9.667 7.505 6.313 1.00 74.94 82 VAL A N 1
ATOM 648 C CA . VAL A 1 82 ? 11.014 6.934 6.461 1.00 74.94 82 VAL A CA 1
ATOM 649 C C . VAL A 1 82 ? 11.118 5.615 5.694 1.00 74.94 82 VAL A C 1
ATOM 651 O O 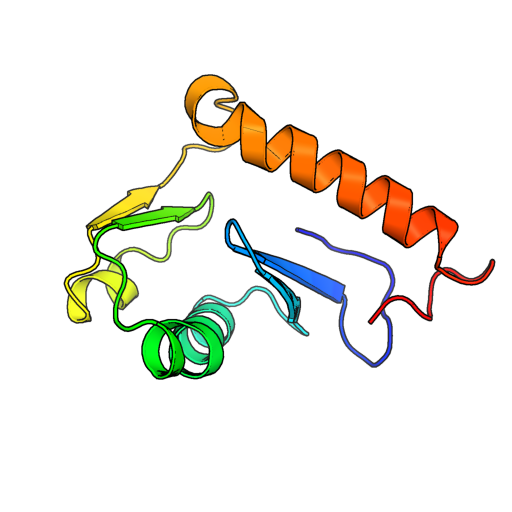. VAL A 1 82 ? 12.025 5.455 4.875 1.00 74.94 82 VAL A O 1
ATOM 654 N N . PHE A 1 83 ? 10.153 4.710 5.869 1.00 72.50 83 PHE A N 1
ATOM 655 C CA . PHE A 1 83 ? 10.138 3.424 5.172 1.00 72.50 83 PHE A CA 1
ATOM 656 C C . PHE A 1 83 ? 10.013 3.585 3.648 1.00 72.50 83 PHE A C 1
ATOM 658 O O . PHE A 1 83 ? 10.724 2.936 2.880 1.00 72.50 83 PHE A O 1
ATOM 665 N N . ASN A 1 84 ? 9.182 4.526 3.189 1.00 74.69 84 ASN A N 1
ATOM 666 C CA . ASN A 1 84 ? 9.030 4.883 1.779 1.00 74.69 84 ASN A CA 1
ATOM 667 C C . ASN A 1 84 ? 10.359 5.331 1.162 1.00 74.69 84 ASN A C 1
ATOM 669 O O . ASN A 1 84 ? 10.704 4.953 0.036 1.00 74.69 84 ASN A O 1
ATOM 673 N N . ARG A 1 85 ? 11.123 6.138 1.904 1.00 79.88 85 ARG A N 1
ATOM 674 C CA . ARG A 1 85 ? 12.438 6.620 1.479 1.00 79.88 85 ARG A CA 1
ATOM 675 C C . ARG A 1 85 ? 13.453 5.483 1.393 1.00 79.88 85 ARG A C 1
ATOM 677 O O . ARG A 1 85 ? 14.180 5.412 0.401 1.00 79.88 85 ARG A O 1
ATOM 684 N N . GLU A 1 86 ? 13.491 4.590 2.378 1.00 82.38 86 GLU A N 1
ATOM 685 C CA . GLU A 1 86 ? 14.404 3.441 2.377 1.00 82.38 86 GLU A CA 1
ATOM 686 C C . GLU A 1 86 ? 14.094 2.441 1.259 1.00 82.38 86 GLU A C 1
ATOM 688 O O . GLU A 1 86 ? 15.015 1.981 0.573 1.00 82.38 86 GLU A O 1
ATOM 693 N N . ILE A 1 87 ? 12.810 2.175 0.995 1.00 78.44 87 ILE A N 1
ATOM 694 C CA . ILE A 1 87 ? 12.376 1.370 -0.152 1.00 78.44 87 ILE A CA 1
ATOM 695 C C . ILE A 1 87 ? 12.840 2.009 -1.456 1.00 78.44 87 ILE A C 1
ATOM 697 O O . ILE A 1 87 ? 13.431 1.332 -2.294 1.00 78.44 87 ILE A O 1
ATOM 701 N N . LYS A 1 88 ? 12.624 3.317 -1.635 1.00 78.81 88 LYS A N 1
ATOM 702 C CA . LYS A 1 88 ? 13.026 4.014 -2.863 1.00 78.81 88 LYS A CA 1
ATOM 703 C C . LYS A 1 88 ? 14.532 3.908 -3.109 1.00 78.81 88 LYS A C 1
ATOM 705 O O . LYS A 1 88 ? 14.940 3.653 -4.239 1.00 78.81 88 LYS A O 1
ATOM 710 N N . ILE A 1 89 ? 15.345 4.057 -2.062 1.00 82.94 89 ILE A N 1
ATOM 711 C CA . ILE A 1 89 ? 16.805 3.903 -2.143 1.00 82.94 89 ILE A CA 1
ATOM 712 C C . ILE A 1 89 ? 17.183 2.457 -2.488 1.00 82.94 89 ILE A C 1
ATOM 714 O O . ILE A 1 89 ? 18.049 2.230 -3.330 1.00 82.94 89 ILE A O 1
ATOM 718 N N . SER A 1 90 ? 16.538 1.475 -1.859 1.00 82.19 90 SER A N 1
ATOM 719 C CA . SER A 1 90 ? 16.823 0.055 -2.090 1.00 82.19 90 SER A CA 1
ATOM 720 C C . SER A 1 90 ? 16.446 -0.381 -3.507 1.00 82.19 90 SER A C 1
ATOM 722 O O . SER A 1 90 ? 17.244 -1.035 -4.174 1.00 82.19 90 SER A O 1
ATOM 724 N N . LEU A 1 91 ? 15.290 0.055 -4.014 1.00 77.56 91 LEU A N 1
ATOM 725 C CA . LEU A 1 91 ? 14.855 -0.205 -5.389 1.00 77.56 91 LEU A CA 1
ATOM 726 C C . LEU A 1 91 ? 15.779 0.451 -6.416 1.00 77.56 91 LEU A C 1
ATOM 728 O O . LEU A 1 91 ? 16.108 -0.173 -7.417 1.00 77.56 91 LEU A O 1
ATOM 732 N N . GLN A 1 92 ? 16.249 1.676 -6.162 1.00 77.56 92 GLN A N 1
ATOM 733 C CA . GLN A 1 92 ? 17.237 2.332 -7.027 1.00 77.56 92 GLN A CA 1
ATOM 734 C C . GLN A 1 92 ? 18.567 1.575 -7.086 1.00 77.56 92 GLN A C 1
ATOM 736 O O . GLN A 1 92 ? 19.211 1.576 -8.128 1.00 77.56 92 GLN A O 1
ATOM 741 N N . LYS A 1 93 ? 18.982 0.943 -5.981 1.00 80.69 93 LYS A N 1
ATOM 742 C CA . LYS A 1 93 ? 20.205 0.129 -5.930 1.00 80.69 93 LYS A CA 1
ATOM 743 C C . LYS A 1 93 ? 20.043 -1.238 -6.596 1.00 80.69 93 LYS A C 1
ATOM 745 O O . LYS A 1 93 ? 21.017 -1.748 -7.134 1.00 80.69 93 LYS A O 1
ATOM 750 N N . MET A 1 94 ? 18.855 -1.840 -6.512 1.00 75.31 94 MET A N 1
ATOM 751 C CA . MET A 1 94 ? 18.574 -3.166 -7.079 1.00 75.31 94 MET A CA 1
ATOM 752 C C . MET A 1 94 ? 18.205 -3.121 -8.563 1.00 75.31 94 MET A C 1
ATOM 754 O O . MET A 1 94 ? 18.477 -4.078 -9.284 1.00 75.31 94 MET A O 1
ATOM 758 N N . ALA A 1 95 ? 17.599 -2.030 -9.036 1.00 72.06 95 ALA A N 1
ATOM 759 C CA . ALA A 1 95 ? 17.267 -1.887 -10.442 1.00 72.06 95 ALA A CA 1
ATOM 760 C C . ALA A 1 95 ? 18.546 -1.780 -11.290 1.00 72.06 95 ALA A C 1
ATOM 762 O O . ALA A 1 95 ? 19.466 -1.031 -10.962 1.00 72.06 95 ALA A O 1
ATOM 763 N N . ASN A 1 96 ? 18.573 -2.496 -12.419 1.00 70.25 96 ASN A N 1
ATOM 764 C CA . ASN A 1 96 ? 19.605 -2.351 -13.449 1.00 70.25 96 ASN A CA 1
ATOM 765 C C . ASN A 1 96 ? 19.801 -0.870 -13.846 1.00 70.25 96 ASN A C 1
ATOM 767 O O . ASN A 1 96 ? 18.884 -0.074 -13.647 1.00 70.25 96 ASN A O 1
ATOM 771 N N . PRO A 1 97 ? 20.920 -0.476 -14.491 1.00 67.88 97 PRO A N 1
ATOM 772 C CA . PRO A 1 97 ? 21.209 0.924 -14.848 1.00 67.88 97 PRO A CA 1
ATOM 773 C C . PRO A 1 97 ? 20.079 1.650 -15.602 1.00 67.88 97 PRO A C 1
ATOM 775 O O . PRO A 1 97 ? 19.974 2.872 -15.552 1.00 67.88 97 PRO A O 1
ATOM 778 N N . ASN A 1 98 ? 19.209 0.891 -16.275 1.00 67.50 98 ASN A N 1
ATOM 779 C CA . ASN A 1 98 ? 18.049 1.397 -17.006 1.00 67.50 98 ASN A CA 1
ATOM 780 C C . ASN A 1 98 ? 16.794 1.629 -16.135 1.00 67.50 98 ASN A C 1
ATOM 782 O O . ASN A 1 98 ? 15.801 2.137 -16.649 1.00 67.50 98 ASN A O 1
ATOM 786 N N . GLY A 1 99 ? 16.801 1.245 -14.854 1.00 66.88 99 GLY A N 1
ATOM 787 C CA . GLY A 1 99 ? 15.720 1.482 -13.891 1.00 66.88 99 GLY A CA 1
ATOM 788 C C . GLY A 1 99 ? 14.420 0.715 -14.161 1.00 66.88 99 GLY A C 1
ATOM 789 O O . GLY A 1 99 ? 13.367 1.144 -13.697 1.00 66.88 99 GLY A O 1
ATOM 790 N N . LYS A 1 100 ? 14.467 -0.371 -14.945 1.00 72.12 100 LYS A N 1
ATOM 791 C CA . LYS A 1 100 ? 13.280 -1.053 -15.502 1.00 72.12 100 LYS A CA 1
ATOM 792 C C . LYS A 1 100 ? 12.966 -2.430 -14.919 1.00 72.12 100 LYS A C 1
ATOM 794 O O . LYS A 1 100 ? 11.934 -2.979 -15.285 1.00 72.12 100 LYS A O 1
ATOM 799 N N . ASP A 1 101 ? 13.781 -2.949 -14.005 1.00 75.31 101 ASP A N 1
ATOM 800 C CA . ASP A 1 101 ? 13.663 -4.325 -13.490 1.00 75.31 101 ASP A CA 1
ATOM 801 C C . ASP A 1 101 ? 13.419 -4.337 -11.972 1.00 75.31 101 ASP A C 1
ATOM 803 O O . ASP A 1 101 ? 14.137 -4.992 -11.223 1.00 75.31 101 ASP A O 1
ATOM 807 N N . TRP A 1 102 ? 12.465 -3.530 -11.498 1.00 79.19 102 TRP A N 1
ATOM 808 C CA . TRP A 1 102 ? 12.152 -3.410 -10.068 1.00 79.19 102 TRP A CA 1
ATOM 809 C C . TRP A 1 102 ? 10.798 -4.016 -9.672 1.00 79.19 102 TRP A C 1
ATOM 811 O O . TRP A 1 102 ? 10.551 -4.150 -8.474 1.00 79.19 102 TRP A O 1
ATOM 821 N N . SER A 1 103 ? 9.923 -4.336 -10.639 1.00 67.00 103 SER A N 1
ATOM 822 C CA . SER A 1 103 ? 8.606 -4.955 -10.406 1.00 67.00 103 SER A CA 1
ATOM 823 C C . SER A 1 103 ? 8.691 -6.437 -10.070 1.00 67.00 103 SER A C 1
ATOM 825 O O . SER A 1 103 ? 9.411 -7.128 -10.830 1.00 67.00 103 SER A O 1
#

InterPro domains:
  IPR012337 Ribonuclease H-like superfamily [SSF53098] (2-102)
  IPR036397 Ribonuclease H superfamily [G3DSA:3.30.420.10] (1-103)
  IPR052160 Gypsy Retrotransposon Integrase-like [PTHR47266] (1-103)